Protein AF-A0A2V9YNT0-F1 (afdb_monomer_lite)

Sequence (149 aa):
SRVHLRDLGVTWKSGYDRLLQRLRTARSRGEDRRGAAISVFVLAVVLLLPIGNGLLRAWKKQRIALHPEQAPATAAGIWYQRMMRELARRGNRKRPGQTPFEFTASISEDSLRRSVANFTERYERARFGGSAEDAKQLPALYAHIANRD

Structure (mmCIF, N/CA/C/O backbone):
data_AF-A0A2V9YNT0-F1
#
_entry.id   AF-A0A2V9YNT0-F1
#
loop_
_atom_site.group_PDB
_atom_site.id
_atom_site.type_symbol
_atom_site.label_atom_id
_atom_site.label_alt_id
_atom_site.label_comp_id
_atom_site.label_asym_id
_atom_site.label_entity_id
_atom_site.label_seq_id
_atom_site.pdbx_PDB_ins_code
_atom_site.Cartn_x
_atom_site.Cartn_y
_atom_site.Cartn_z
_atom_site.occupancy
_atom_site.B_iso_or_equiv
_atom_site.auth_seq_id
_atom_site.auth_comp_id
_atom_site.auth_asym_id
_atom_site.auth_atom_id
_atom_site.pdbx_PDB_model_num
ATOM 1 N N . SER A 1 1 ? 54.684 46.529 -76.215 1.00 41.56 1 SER A N 1
ATOM 2 C CA . SER A 1 1 ? 53.584 45.657 -76.681 1.00 41.56 1 SER A CA 1
ATOM 3 C C . SER A 1 1 ? 53.882 44.224 -76.279 1.00 41.56 1 SER A C 1
ATOM 5 O O . SER A 1 1 ? 54.876 43.696 -76.736 1.00 41.56 1 SER A O 1
ATOM 7 N N . ARG A 1 2 ? 53.303 43.739 -75.175 1.00 47.09 2 ARG A N 1
ATOM 8 C CA . ARG A 1 2 ? 52.045 42.965 -75.048 1.00 47.09 2 ARG A CA 1
ATOM 9 C C . ARG A 1 2 ? 52.251 41.453 -75.292 1.00 47.09 2 ARG A C 1
ATOM 11 O O . ARG A 1 2 ? 52.643 41.058 -76.378 1.00 47.09 2 ARG A O 1
ATOM 18 N N . VAL A 1 3 ? 51.842 40.672 -74.283 1.00 51.03 3 VAL A N 1
ATOM 19 C CA . VAL A 1 3 ? 51.593 39.212 -74.237 1.00 51.03 3 VAL A CA 1
ATOM 20 C C . VAL A 1 3 ? 52.739 38.318 -73.723 1.00 51.03 3 VAL A C 1
ATOM 22 O O . VAL A 1 3 ? 53.357 37.555 -74.453 1.00 51.03 3 VAL A O 1
ATOM 25 N N . HIS A 1 4 ? 52.923 38.343 -72.402 1.00 52.25 4 HIS A N 1
ATOM 26 C CA . HIS A 1 4 ? 53.234 37.151 -71.604 1.00 52.25 4 HIS A CA 1
ATOM 27 C C . HIS A 1 4 ? 51.917 36.747 -70.909 1.00 52.25 4 HIS A C 1
ATOM 29 O O . HIS A 1 4 ? 51.129 37.647 -70.628 1.00 52.25 4 HIS A O 1
ATOM 35 N N . LEU A 1 5 ? 51.686 35.453 -70.641 1.00 53.75 5 LEU A N 1
ATOM 36 C CA . LEU A 1 5 ? 50.469 34.813 -70.070 1.00 53.75 5 LEU A CA 1
ATOM 37 C C . LEU A 1 5 ? 49.589 34.060 -71.088 1.00 53.75 5 LEU A C 1
ATOM 39 O O . LEU A 1 5 ? 48.457 34.452 -71.373 1.00 53.75 5 LEU A O 1
ATOM 43 N N . ARG A 1 6 ? 50.082 32.925 -71.599 1.00 51.44 6 ARG A N 1
ATOM 44 C CA . ARG A 1 6 ? 49.242 31.950 -72.320 1.00 51.44 6 ARG A CA 1
ATOM 45 C C . ARG A 1 6 ? 49.626 30.481 -72.111 1.00 51.44 6 ARG A C 1
ATOM 47 O O . ARG A 1 6 ? 49.282 29.659 -72.947 1.00 51.44 6 ARG A O 1
ATOM 54 N N . ASP A 1 7 ? 50.275 30.147 -70.993 1.00 55.69 7 ASP A N 1
ATOM 55 C CA . ASP A 1 7 ? 50.793 28.783 -70.770 1.00 55.69 7 ASP A CA 1
ATOM 56 C C . ASP A 1 7 ? 50.458 28.177 -69.391 1.00 55.69 7 ASP A C 1
ATOM 58 O O . ASP A 1 7 ? 51.211 27.398 -68.819 1.00 55.69 7 ASP A O 1
ATOM 62 N N . LEU A 1 8 ? 49.301 28.541 -68.823 1.00 53.31 8 LEU A N 1
ATOM 63 C CA . LEU A 1 8 ? 48.814 28.000 -67.538 1.00 53.31 8 LEU A CA 1
ATOM 64 C C . LEU A 1 8 ? 47.504 27.199 -67.666 1.00 53.31 8 LEU A C 1
ATOM 66 O O . LEU A 1 8 ? 46.842 26.925 -66.669 1.00 53.31 8 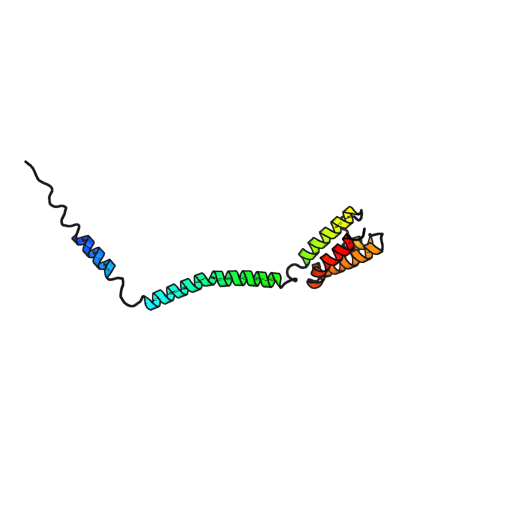LEU A O 1
ATOM 70 N N . GLY A 1 9 ? 47.107 26.824 -68.888 1.00 56.00 9 GLY A N 1
ATOM 71 C CA . GLY A 1 9 ? 45.814 26.174 -69.151 1.00 56.00 9 GLY A CA 1
ATOM 72 C C . GLY A 1 9 ? 45.857 24.676 -69.472 1.00 56.00 9 GLY A C 1
ATOM 73 O O . GLY A 1 9 ? 44.807 24.039 -69.482 1.00 56.00 9 GLY A O 1
ATOM 74 N N . VAL A 1 10 ? 47.029 24.093 -69.750 1.00 56.53 10 VAL A N 1
ATOM 75 C CA . VAL A 1 10 ? 47.110 22.766 -70.405 1.00 56.53 10 VAL A CA 1
ATOM 76 C C . VAL A 1 10 ? 47.501 21.626 -69.446 1.00 56.53 10 VAL A C 1
ATOM 78 O O . VAL A 1 10 ? 47.286 20.458 -69.756 1.00 56.53 10 VAL A O 1
ATOM 81 N N . THR A 1 11 ? 47.978 21.917 -68.232 1.00 56.78 11 THR A N 1
ATOM 82 C CA . THR A 1 11 ? 48.457 20.882 -67.288 1.00 56.78 11 THR A CA 1
ATOM 83 C C . THR A 1 11 ? 47.416 20.407 -66.267 1.00 56.78 11 THR A C 1
ATOM 85 O O . THR A 1 11 ? 47.553 19.312 -65.721 1.00 56.78 11 THR A O 1
ATOM 88 N N . TRP A 1 12 ? 46.335 21.160 -66.039 1.00 50.25 12 TRP A N 1
ATOM 89 C CA . TRP A 1 12 ? 45.328 20.817 -65.020 1.00 50.25 12 TRP A CA 1
ATOM 90 C C . TRP A 1 12 ? 44.348 19.715 -65.444 1.00 50.25 12 TRP A C 1
ATOM 92 O O . TRP A 1 12 ? 43.818 18.999 -64.593 1.00 50.25 12 TRP A O 1
ATOM 102 N N . LYS A 1 13 ? 44.134 19.515 -66.750 1.00 55.00 13 LYS A N 1
ATOM 103 C CA . LYS A 1 13 ? 43.160 18.529 -67.250 1.00 55.00 13 LYS A CA 1
ATOM 104 C C . LYS A 1 13 ? 43.674 17.083 -67.139 1.00 55.00 13 LYS A C 1
ATOM 106 O O . LYS A 1 13 ? 42.930 16.176 -66.783 1.00 55.00 13 LYS A O 1
ATOM 111 N N . SER A 1 14 ? 44.981 16.884 -67.301 1.00 59.19 14 SER A N 1
ATOM 112 C CA . SER A 1 14 ? 45.629 15.561 -67.343 1.00 59.19 14 SER A CA 1
ATOM 113 C C . SER A 1 14 ? 45.800 14.893 -65.968 1.00 59.19 14 SER A C 1
ATOM 115 O O . SER A 1 14 ? 46.042 13.685 -65.877 1.00 59.19 14 SER A O 1
ATOM 117 N N . GLY A 1 15 ? 45.732 15.668 -64.882 1.00 61.25 15 GLY A N 1
ATOM 118 C CA . GLY A 1 15 ? 45.724 15.148 -63.510 1.00 61.25 15 GLY A CA 1
ATOM 119 C C . GLY A 1 15 ? 44.328 14.711 -63.068 1.00 61.25 15 GLY A C 1
ATOM 120 O O . GLY A 1 15 ? 44.173 13.660 -62.446 1.00 61.25 15 GLY A O 1
ATOM 121 N N . TYR A 1 16 ? 43.311 15.483 -63.459 1.00 57.69 16 TYR A N 1
ATOM 122 C CA . TYR A 1 16 ? 41.921 15.255 -63.070 1.00 57.69 16 TYR A CA 1
ATOM 123 C C . TYR A 1 16 ? 41.331 14.008 -63.743 1.00 57.69 16 TYR A C 1
ATOM 125 O O . TYR A 1 16 ? 40.691 13.196 -63.078 1.00 57.69 16 TYR A O 1
ATOM 133 N N . ASP A 1 17 ? 41.653 13.771 -65.019 1.00 61.84 17 ASP A N 1
ATOM 134 C CA . ASP A 1 17 ? 41.183 12.583 -65.746 1.00 61.84 17 ASP A CA 1
ATOM 135 C C . ASP A 1 17 ? 41.805 11.277 -65.217 1.00 61.84 17 ASP A C 1
ATOM 137 O O . ASP A 1 17 ? 41.139 10.239 -65.170 1.00 61.84 17 ASP A O 1
ATOM 141 N N . ARG A 1 18 ? 43.047 11.326 -64.708 1.00 62.31 18 ARG A N 1
ATOM 142 C CA . ARG A 1 18 ? 43.694 10.175 -64.046 1.00 62.31 18 ARG A CA 1
ATOM 143 C C . ARG A 1 18 ? 43.113 9.885 -62.660 1.00 62.31 18 ARG A C 1
ATOM 145 O O . ARG A 1 18 ? 43.061 8.724 -62.250 1.00 62.31 18 ARG A O 1
ATOM 152 N N . LEU A 1 19 ? 42.633 10.912 -61.960 1.00 60.88 19 LEU A N 1
ATOM 153 C CA . LEU A 1 19 ? 41.911 10.763 -60.694 1.00 60.88 19 LEU A CA 1
ATOM 154 C C . LEU A 1 19 ? 40.486 10.231 -60.911 1.00 60.88 19 LEU A C 1
ATOM 156 O O . LEU A 1 19 ? 40.056 9.330 -60.191 1.00 60.88 19 LEU A O 1
ATOM 160 N N . LEU A 1 20 ? 39.783 10.694 -61.948 1.00 63.03 20 LEU A N 1
ATOM 161 C CA . LEU A 1 20 ? 38.434 10.219 -62.263 1.00 63.03 20 LEU A CA 1
ATOM 162 C C . LEU A 1 20 ? 38.413 8.802 -62.863 1.00 63.03 20 LEU A C 1
ATOM 164 O O . LEU A 1 20 ? 37.471 8.053 -62.599 1.00 63.03 20 LEU A O 1
ATOM 168 N N . GLN A 1 21 ? 39.455 8.375 -63.588 1.00 62.31 21 GLN A N 1
ATOM 169 C CA . GLN A 1 21 ? 39.564 6.983 -64.050 1.00 62.31 21 GLN A CA 1
ATOM 170 C C . GLN A 1 21 ? 39.806 5.989 -62.904 1.00 62.31 21 GLN A C 1
ATOM 172 O O . GLN A 1 21 ? 39.267 4.884 -62.952 1.00 62.31 21 GLN A O 1
ATOM 177 N N . ARG A 1 22 ? 40.529 6.377 -61.841 1.00 56.06 22 ARG A N 1
ATOM 178 C CA . ARG A 1 22 ? 40.712 5.530 -60.644 1.00 56.06 22 ARG A CA 1
ATOM 179 C C . ARG A 1 22 ? 39.457 5.409 -59.779 1.00 56.06 22 ARG A C 1
ATOM 181 O O . ARG A 1 22 ? 39.282 4.392 -59.117 1.00 56.06 22 ARG A O 1
ATOM 188 N N . LEU A 1 23 ? 38.564 6.397 -59.810 1.00 55.97 23 LEU A N 1
ATOM 189 C CA . LEU A 1 23 ? 37.308 6.344 -59.053 1.00 55.97 23 LEU A CA 1
ATOM 190 C C . LEU A 1 23 ? 36.207 5.545 -59.762 1.00 55.97 23 LEU A C 1
ATOM 192 O O . LEU A 1 23 ? 35.277 5.078 -59.108 1.00 55.97 23 LEU A O 1
ATOM 196 N N . ARG A 1 24 ? 36.307 5.339 -61.082 1.00 56.47 24 ARG A N 1
ATOM 197 C CA . ARG A 1 24 ? 35.298 4.585 -61.846 1.00 56.47 24 ARG A CA 1
ATOM 198 C C . ARG A 1 24 ? 35.571 3.079 -61.918 1.00 56.47 24 ARG A C 1
ATOM 200 O O . ARG A 1 24 ? 34.634 2.312 -62.109 1.00 56.47 24 ARG A O 1
ATOM 207 N N . THR A 1 25 ? 36.813 2.638 -61.712 1.00 55.66 25 THR A N 1
ATOM 208 C CA . THR A 1 25 ? 37.193 1.211 -61.741 1.00 55.66 25 THR A CA 1
ATOM 209 C C . THR A 1 25 ? 37.213 0.529 -60.371 1.00 55.66 25 THR A C 1
ATOM 211 O O . THR A 1 25 ? 37.372 -0.686 -60.309 1.00 55.66 25 THR A O 1
ATOM 214 N N . ALA A 1 26 ? 36.952 1.259 -59.282 1.00 50.66 26 ALA A N 1
ATOM 215 C CA . ALA A 1 26 ? 36.817 0.696 -57.933 1.00 50.66 26 ALA A CA 1
ATOM 216 C C . ALA A 1 26 ? 35.366 0.320 -57.559 1.00 50.66 26 ALA A C 1
ATOM 218 O O . ALA A 1 26 ? 35.057 0.139 -56.386 1.00 50.66 26 ALA A O 1
ATOM 219 N N . ARG A 1 27 ? 34.455 0.216 -58.542 1.00 54.78 27 ARG A N 1
ATOM 220 C CA . ARG A 1 27 ? 33.050 -0.174 -58.317 1.00 54.78 27 ARG A CA 1
ATOM 221 C C . ARG A 1 27 ? 32.558 -1.272 -59.251 1.00 54.78 27 ARG A C 1
ATOM 223 O O . ARG A 1 27 ? 31.454 -1.211 -59.779 1.00 54.78 27 ARG A O 1
ATOM 230 N N . SER A 1 28 ? 33.394 -2.275 -59.484 1.00 62.06 28 SER A N 1
ATOM 231 C CA . SER A 1 28 ? 32.926 -3.610 -59.874 1.00 62.06 28 SER A CA 1
ATOM 232 C C . SER A 1 28 ? 34.098 -4.577 -59.929 1.00 62.06 28 SER A C 1
ATOM 234 O O . SER A 1 28 ? 34.751 -4.717 -60.958 1.00 62.06 28 SER A O 1
ATOM 236 N N . ARG A 1 29 ? 34.350 -5.279 -58.823 1.00 49.94 29 ARG A N 1
ATOM 237 C CA . ARG A 1 29 ? 34.978 -6.605 -58.866 1.00 49.94 29 ARG A CA 1
ATOM 238 C C . ARG A 1 29 ? 34.778 -7.323 -57.532 1.00 49.94 29 ARG A C 1
ATOM 240 O O . ARG A 1 29 ? 35.575 -7.228 -56.616 1.00 49.94 29 ARG A O 1
ATOM 247 N N . GLY A 1 30 ? 33.680 -8.068 -57.463 1.00 49.97 30 GLY A N 1
ATOM 248 C CA . GLY A 1 30 ? 33.732 -9.432 -56.934 1.00 49.97 30 GLY A CA 1
ATOM 249 C C . GLY A 1 30 ? 33.556 -9.674 -55.437 1.00 49.97 30 GLY A C 1
ATOM 250 O O . GLY A 1 30 ? 33.372 -10.833 -55.088 1.00 49.97 30 GLY A O 1
ATOM 251 N N . GLU A 1 31 ? 33.538 -8.666 -54.565 1.00 51.06 31 GLU A N 1
ATOM 252 C CA . GLU A 1 31 ? 33.440 -8.908 -53.105 1.00 51.06 31 GLU A CA 1
ATOM 253 C C . GLU A 1 31 ? 32.170 -8.336 -52.451 1.00 51.06 31 GLU A C 1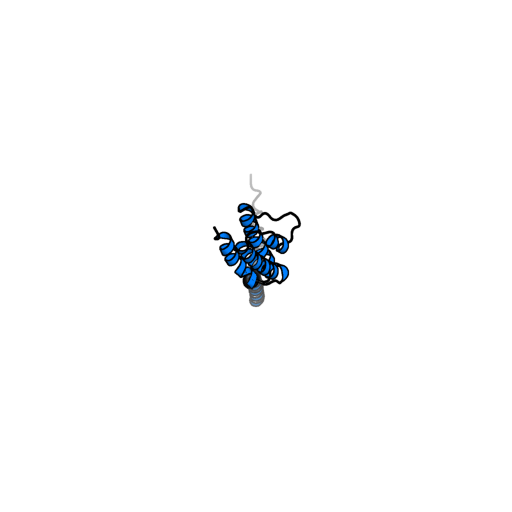
ATOM 255 O O . GLU A 1 31 ? 31.826 -8.663 -51.312 1.00 51.06 31 GLU A O 1
ATOM 260 N N . ASP A 1 32 ? 31.382 -7.579 -53.215 1.00 53.44 32 ASP A N 1
ATOM 261 C CA . ASP A 1 32 ? 30.238 -6.839 -52.681 1.00 53.44 32 ASP A CA 1
ATOM 262 C C . ASP A 1 32 ? 29.016 -7.705 -52.385 1.00 53.44 32 ASP A C 1
ATOM 264 O O . ASP A 1 32 ? 28.165 -7.277 -51.625 1.00 53.44 32 ASP A O 1
ATOM 268 N N . ARG A 1 33 ? 28.884 -8.933 -52.904 1.00 52.88 33 ARG A N 1
ATOM 269 C CA . ARG A 1 33 ? 27.730 -9.775 -52.521 1.00 52.88 33 ARG A CA 1
ATOM 270 C C . ARG A 1 33 ? 27.854 -10.310 -51.099 1.00 52.88 33 ARG A C 1
ATOM 272 O O . ARG A 1 33 ? 26.854 -10.373 -50.397 1.00 52.88 33 ARG A O 1
ATOM 279 N N . ARG A 1 34 ? 29.067 -10.666 -50.664 1.00 54.72 34 ARG A N 1
ATOM 280 C CA . ARG A 1 34 ? 29.321 -11.148 -49.297 1.00 54.72 34 ARG A CA 1
ATOM 281 C C . ARG A 1 34 ? 29.434 -9.978 -48.325 1.00 54.72 34 ARG A C 1
ATOM 283 O O . ARG A 1 34 ? 28.815 -10.030 -47.271 1.00 54.72 34 ARG A O 1
ATOM 290 N N . GLY A 1 35 ? 30.126 -8.901 -48.710 1.00 54.09 35 GLY A N 1
ATOM 291 C CA . GLY A 1 35 ? 30.213 -7.671 -47.917 1.00 54.09 35 GLY A CA 1
ATOM 292 C C . GLY A 1 35 ? 28.871 -6.950 -47.773 1.00 54.09 35 GLY A C 1
ATOM 293 O O . GLY A 1 35 ? 28.531 -6.539 -46.667 1.00 54.09 35 GLY A O 1
ATOM 294 N N . ALA A 1 36 ? 28.064 -6.871 -48.843 1.00 60.53 36 ALA A N 1
ATOM 295 C CA . ALA A 1 36 ? 26.700 -6.346 -48.756 1.00 60.53 36 ALA A CA 1
ATOM 296 C C . ALA A 1 36 ? 25.772 -7.288 -47.989 1.00 60.53 36 ALA A C 1
ATOM 298 O O . ALA A 1 36 ? 24.938 -6.814 -47.233 1.00 60.53 36 ALA A O 1
ATOM 299 N N . ALA A 1 37 ? 25.915 -8.612 -48.121 1.00 62.62 37 ALA A N 1
ATOM 300 C CA . ALA A 1 37 ? 25.130 -9.538 -47.304 1.00 62.62 37 ALA A CA 1
ATOM 301 C C . ALA A 1 37 ? 25.467 -9.398 -45.814 1.00 62.62 37 ALA A C 1
ATOM 303 O O . ALA A 1 37 ? 24.559 -9.374 -44.992 1.00 62.62 37 ALA A O 1
ATOM 304 N N . ILE A 1 38 ? 26.748 -9.246 -45.461 1.00 68.56 38 ILE A N 1
ATOM 305 C CA . ILE A 1 38 ? 27.184 -9.031 -44.076 1.00 68.56 38 ILE A CA 1
ATOM 306 C C . ILE A 1 38 ? 26.729 -7.662 -43.576 1.00 68.56 38 ILE A C 1
ATOM 308 O O . ILE A 1 38 ? 26.231 -7.576 -42.461 1.00 68.56 38 ILE A O 1
ATOM 312 N N . SER A 1 39 ? 26.838 -6.596 -44.370 1.00 65.88 39 SER A N 1
ATOM 313 C CA . SER A 1 39 ? 26.390 -5.268 -43.941 1.00 65.88 39 SER A CA 1
ATOM 314 C C . SER A 1 39 ? 24.867 -5.179 -43.827 1.00 65.88 39 SER A C 1
ATOM 316 O O . SER A 1 39 ? 24.380 -4.584 -42.871 1.00 65.88 39 SER A O 1
ATOM 318 N N . VAL A 1 40 ? 24.109 -5.844 -44.706 1.00 73.75 40 VAL A N 1
ATOM 319 C CA . VAL A 1 40 ? 22.651 -6.008 -44.579 1.00 73.75 40 VAL A CA 1
ATOM 320 C C . VAL A 1 40 ? 22.305 -6.868 -43.367 1.00 73.75 40 VAL A C 1
ATOM 322 O O . VAL A 1 40 ? 21.373 -6.529 -42.649 1.00 73.75 40 VAL A O 1
ATOM 325 N N . PHE A 1 41 ? 23.056 -7.935 -43.088 1.00 76.25 41 PHE A N 1
ATOM 326 C CA . PHE A 1 41 ? 22.842 -8.779 -41.912 1.00 76.25 41 PHE A CA 1
ATOM 327 C C . PHE A 1 41 ? 23.144 -8.028 -40.613 1.00 76.25 41 PHE A C 1
ATOM 329 O O . PHE A 1 41 ? 22.337 -8.054 -39.693 1.00 76.25 41 PHE A O 1
ATOM 336 N N . VAL A 1 42 ? 24.257 -7.297 -40.543 1.00 78.31 42 VAL A N 1
ATOM 337 C CA . VAL A 1 42 ? 24.617 -6.462 -39.390 1.00 78.31 42 VAL A CA 1
ATOM 338 C C . VAL A 1 42 ? 23.604 -5.336 -39.216 1.00 78.31 42 VAL A C 1
ATOM 340 O O . VAL A 1 42 ? 23.154 -5.112 -38.099 1.00 78.31 42 VAL A O 1
ATOM 343 N N . LEU A 1 43 ? 23.178 -4.671 -40.293 1.00 74.38 43 LEU A N 1
ATOM 344 C CA . LEU A 1 43 ? 22.144 -3.639 -40.228 1.00 74.38 43 LEU A CA 1
ATOM 345 C C . LEU A 1 43 ? 20.798 -4.226 -39.790 1.00 74.38 43 LEU A C 1
ATOM 347 O O . LEU A 1 43 ? 20.139 -3.632 -38.947 1.00 74.38 43 LEU A O 1
ATOM 351 N N . ALA A 1 44 ? 20.417 -5.400 -40.297 1.00 73.00 44 ALA A N 1
ATOM 352 C CA . ALA A 1 44 ? 19.211 -6.110 -39.886 1.00 73.00 44 ALA A CA 1
ATOM 353 C C . ALA A 1 44 ? 19.279 -6.513 -38.411 1.00 73.00 44 ALA A C 1
ATOM 355 O O . ALA A 1 44 ? 18.320 -6.280 -37.689 1.00 73.00 44 ALA A O 1
ATOM 356 N N . VAL A 1 45 ? 20.412 -7.038 -37.933 1.00 73.12 45 VAL A N 1
ATOM 357 C CA . VAL A 1 45 ? 20.634 -7.367 -36.518 1.00 73.12 45 VAL A CA 1
ATOM 358 C C . VAL A 1 45 ? 20.594 -6.103 -35.659 1.00 73.12 45 VAL A C 1
ATOM 360 O O . VAL A 1 45 ? 19.909 -6.094 -34.644 1.00 73.12 45 VAL A O 1
ATOM 363 N N . VAL A 1 46 ? 21.234 -5.006 -36.071 1.00 72.56 46 VAL A N 1
ATOM 364 C CA . VAL A 1 46 ? 21.213 -3.719 -35.353 1.00 72.56 46 VAL A CA 1
ATOM 365 C C . VAL A 1 46 ? 19.819 -3.087 -35.339 1.00 72.56 46 VAL A C 1
ATOM 367 O O . VAL A 1 46 ? 19.441 -2.521 -34.317 1.00 72.56 46 VAL A O 1
ATOM 370 N N . LEU A 1 47 ? 19.022 -3.231 -36.404 1.00 66.19 47 LEU A N 1
ATOM 371 C CA . LEU A 1 47 ? 17.612 -2.818 -36.432 1.00 66.19 47 LEU A CA 1
ATOM 372 C C . LEU A 1 47 ? 16.698 -3.760 -35.631 1.00 66.19 47 LEU A C 1
ATOM 374 O O . LEU A 1 47 ? 15.707 -3.306 -35.063 1.00 66.19 47 LEU A O 1
ATOM 378 N N . LEU A 1 48 ? 17.017 -5.055 -35.561 1.00 60.88 48 LEU A N 1
ATOM 379 C CA . LEU A 1 48 ? 16.271 -6.056 -34.788 1.00 60.88 48 LEU A CA 1
ATOM 380 C C . LEU A 1 48 ? 16.617 -6.028 -33.296 1.00 60.88 48 LEU A C 1
ATOM 382 O O . LEU A 1 48 ? 15.773 -6.385 -32.479 1.00 60.88 48 LEU A O 1
ATOM 386 N N . LEU A 1 49 ? 17.806 -5.562 -32.905 1.00 61.12 49 LEU A N 1
ATOM 387 C CA . LEU A 1 49 ? 18.213 -5.401 -31.507 1.00 61.12 49 LEU A CA 1
ATOM 388 C C . LEU A 1 49 ? 17.254 -4.510 -30.687 1.00 61.12 49 LEU A C 1
ATOM 390 O O . LEU A 1 49 ? 16.863 -4.935 -29.598 1.00 61.12 49 LEU A O 1
ATOM 394 N N . PRO A 1 50 ? 16.798 -3.326 -31.145 1.00 55.19 50 PRO A N 1
ATOM 395 C CA . PRO A 1 50 ? 15.802 -2.537 -30.422 1.00 55.19 50 PRO A CA 1
ATOM 396 C C . PRO A 1 50 ? 14.400 -3.156 -30.464 1.00 55.19 50 PRO A C 1
ATOM 398 O O . PRO A 1 50 ? 13.620 -2.906 -29.547 1.00 55.19 50 PRO A O 1
ATOM 401 N N . ILE A 1 51 ? 14.084 -4.001 -31.452 1.00 55.69 51 ILE A N 1
ATOM 402 C CA . ILE A 1 51 ? 12.820 -4.754 -31.498 1.00 55.69 51 ILE A CA 1
ATOM 403 C C . ILE A 1 51 ? 12.853 -5.871 -30.452 1.00 55.69 51 ILE A C 1
ATOM 405 O O . ILE A 1 51 ? 11.918 -5.994 -29.671 1.00 55.69 51 ILE A O 1
ATOM 409 N N . GLY A 1 52 ? 13.960 -6.608 -30.338 1.00 52.81 52 GLY A N 1
ATOM 410 C CA . GLY A 1 52 ? 14.181 -7.607 -29.294 1.00 52.81 52 GLY A CA 1
ATOM 411 C C . GLY A 1 52 ? 14.260 -6.989 -27.901 1.00 52.81 52 GLY A C 1
ATOM 412 O O . GLY A 1 52 ? 13.667 -7.521 -26.977 1.00 52.81 52 GLY A O 1
ATOM 413 N N . ASN A 1 53 ? 14.902 -5.829 -27.731 1.00 52.97 53 ASN A N 1
ATOM 414 C CA . ASN A 1 53 ? 15.020 -5.160 -26.430 1.00 52.97 53 ASN A CA 1
ATOM 415 C C . ASN A 1 53 ? 13.743 -4.394 -26.041 1.00 52.97 53 ASN A C 1
ATOM 417 O O . ASN A 1 53 ? 13.428 -4.282 -24.861 1.00 52.97 53 ASN A O 1
ATOM 421 N N . GLY A 1 54 ? 12.988 -3.878 -27.013 1.00 51.88 54 GLY A N 1
ATOM 422 C CA . GLY A 1 54 ? 11.677 -3.255 -26.832 1.00 51.88 54 GLY A CA 1
ATOM 423 C C . GLY A 1 54 ? 10.590 -4.288 -26.561 1.00 51.88 54 GLY A C 1
ATOM 424 O O . GLY A 1 54 ? 9.787 -4.080 -25.660 1.00 51.88 54 GLY A O 1
ATOM 425 N N . LEU A 1 55 ? 10.632 -5.434 -27.246 1.00 52.38 55 LEU A N 1
ATOM 426 C CA . LEU A 1 55 ? 9.777 -6.586 -26.988 1.00 52.38 55 LEU A CA 1
ATOM 427 C C . LEU A 1 55 ? 10.192 -7.300 -25.701 1.00 52.38 55 LEU A C 1
ATOM 429 O O . LEU A 1 55 ? 9.314 -7.647 -24.944 1.00 52.38 55 LEU A O 1
ATOM 433 N N . LEU A 1 56 ? 11.478 -7.404 -25.345 1.00 50.62 56 LEU A N 1
ATOM 434 C CA . LEU A 1 56 ? 11.925 -7.865 -24.022 1.00 50.62 56 LEU A CA 1
ATOM 435 C C . LEU A 1 56 ? 11.570 -6.864 -22.926 1.00 50.62 56 LEU A C 1
ATOM 437 O O . LEU A 1 56 ? 11.218 -7.287 -21.840 1.00 50.62 56 LEU A O 1
ATOM 441 N N . ARG A 1 57 ? 11.603 -5.548 -23.163 1.00 50.28 57 ARG A N 1
ATOM 442 C CA . ARG A 1 57 ? 11.102 -4.540 -22.208 1.00 50.28 57 ARG A CA 1
ATOM 443 C C . ARG A 1 57 ? 9.579 -4.535 -22.132 1.00 50.28 57 ARG A C 1
ATOM 445 O O . ARG A 1 57 ? 9.057 -4.291 -21.053 1.00 50.28 57 ARG A O 1
ATOM 452 N N . ALA A 1 58 ? 8.877 -4.840 -23.220 1.00 54.88 58 ALA A N 1
ATOM 453 C CA . ALA A 1 58 ? 7.427 -4.997 -23.278 1.00 54.88 58 ALA A CA 1
ATOM 454 C C . ALA A 1 58 ? 6.977 -6.342 -22.694 1.00 54.88 58 ALA A C 1
ATOM 456 O O . ALA A 1 58 ? 5.952 -6.379 -22.042 1.00 54.88 58 ALA A O 1
ATOM 457 N N . TRP A 1 59 ? 7.772 -7.404 -22.824 1.00 49.50 59 TRP A N 1
ATOM 458 C CA . TRP A 1 59 ? 7.590 -8.735 -22.236 1.00 49.50 59 TRP A CA 1
ATOM 459 C C . TRP A 1 59 ? 8.061 -8.764 -20.791 1.00 49.50 59 TRP A C 1
ATOM 461 O O . TRP A 1 59 ? 7.503 -9.497 -19.994 1.00 49.50 59 TRP A O 1
ATOM 471 N N . LYS A 1 60 ? 9.033 -7.933 -20.405 1.00 50.97 60 LYS A N 1
ATOM 472 C CA . LYS A 1 60 ? 9.363 -7.641 -19.007 1.00 50.97 60 LYS A CA 1
ATOM 473 C C . LYS A 1 60 ? 8.279 -6.751 -18.413 1.00 50.97 60 LYS A C 1
ATOM 475 O O . LYS A 1 60 ? 7.867 -7.039 -17.310 1.00 50.97 60 LYS A O 1
ATOM 480 N N . LYS A 1 61 ? 7.715 -5.779 -19.146 1.00 48.25 61 LYS A N 1
ATOM 481 C CA . LYS A 1 61 ? 6.502 -5.033 -18.751 1.00 48.25 61 LYS A CA 1
ATOM 482 C C . LYS A 1 61 ? 5.248 -5.906 -18.707 1.00 48.25 61 LYS A C 1
ATOM 484 O O . LYS A 1 61 ? 4.416 -5.666 -17.849 1.00 48.25 61 LYS A O 1
ATOM 489 N N . GLN A 1 62 ? 5.115 -6.913 -19.568 1.00 47.53 62 GLN A N 1
ATOM 490 C CA . GLN A 1 62 ? 3.998 -7.855 -19.550 1.00 47.53 62 GLN A CA 1
ATOM 491 C C . GLN A 1 62 ? 4.213 -8.959 -18.527 1.00 47.53 62 GLN A C 1
ATOM 493 O O . GLN A 1 62 ? 3.251 -9.324 -17.884 1.00 47.53 62 GLN A O 1
ATOM 498 N N . ARG A 1 63 ? 5.446 -9.398 -18.251 1.00 42.62 63 ARG A N 1
ATOM 499 C CA . ARG A 1 63 ? 5.768 -10.159 -17.039 1.00 42.62 63 ARG A CA 1
ATOM 500 C C . ARG A 1 63 ? 5.531 -9.310 -15.799 1.00 42.62 63 ARG A C 1
ATOM 502 O O . ARG A 1 63 ? 4.994 -9.833 -14.855 1.00 42.62 63 ARG A O 1
ATOM 509 N N . ILE A 1 64 ? 5.821 -8.012 -15.792 1.00 46.44 64 ILE A N 1
ATOM 510 C CA . ILE A 1 64 ? 5.486 -7.094 -14.686 1.00 46.44 64 ILE A CA 1
ATOM 511 C C . ILE A 1 64 ? 3.961 -6.892 -14.574 1.00 46.44 64 ILE A C 1
ATOM 513 O O . ILE A 1 64 ? 3.447 -6.800 -13.468 1.00 46.44 64 ILE A O 1
ATOM 517 N N . ALA A 1 65 ? 3.218 -6.899 -15.684 1.00 46.56 65 ALA A N 1
ATOM 518 C CA . ALA A 1 65 ? 1.751 -6.868 -15.685 1.00 46.56 65 ALA A CA 1
ATOM 519 C C . ALA A 1 65 ? 1.116 -8.234 -15.343 1.00 46.56 65 ALA A C 1
ATOM 521 O O . ALA A 1 65 ? -0.008 -8.280 -14.855 1.00 46.56 65 ALA A O 1
ATOM 522 N N . LEU A 1 66 ? 1.847 -9.332 -15.560 1.00 46.62 66 LEU A N 1
ATOM 523 C CA . LEU A 1 66 ? 1.509 -10.716 -15.204 1.00 46.62 66 LEU A CA 1
ATOM 524 C C . LEU A 1 66 ? 2.183 -11.165 -13.887 1.00 46.62 66 LEU A C 1
ATOM 526 O O . LEU A 1 66 ? 2.010 -12.309 -13.481 1.00 46.62 66 LEU A O 1
ATOM 530 N N . HIS A 1 67 ? 2.907 -10.274 -13.195 1.00 45.00 67 HIS A N 1
ATOM 531 C CA . HIS A 1 67 ? 3.463 -10.461 -11.852 1.00 45.00 67 HIS A CA 1
ATOM 532 C C . HIS A 1 67 ? 2.754 -9.498 -10.888 1.00 45.00 67 HIS A C 1
ATOM 534 O O . HIS A 1 67 ? 3.343 -8.507 -10.446 1.00 45.00 67 HIS A O 1
ATOM 540 N N . PRO A 1 68 ? 1.534 -9.831 -10.440 1.00 46.59 68 PRO A N 1
ATOM 541 C CA . PRO A 1 68 ? 0.982 -9.284 -9.203 1.00 46.59 68 PRO A CA 1
ATOM 542 C C . PRO A 1 68 ? 1.810 -9.665 -7.947 1.00 46.59 68 PRO A C 1
ATOM 544 O O . PRO A 1 68 ? 1.385 -9.397 -6.832 1.00 46.59 68 PRO A O 1
ATOM 547 N N . GLU A 1 69 ? 3.012 -10.229 -8.124 1.00 43.38 69 GLU A N 1
ATOM 548 C CA . GLU A 1 69 ? 4.015 -10.533 -7.100 1.00 43.38 69 GLU A CA 1
ATOM 549 C C . GLU A 1 69 ? 5.178 -9.523 -6.996 1.00 43.38 69 GLU A C 1
ATOM 551 O O . GLU A 1 69 ? 5.911 -9.562 -6.015 1.00 43.38 69 GLU A O 1
ATOM 556 N N . GLN A 1 70 ? 5.379 -8.582 -7.935 1.00 48.66 70 GLN A N 1
ATOM 557 C CA . GLN A 1 70 ? 6.555 -7.684 -7.850 1.00 48.66 70 GLN A CA 1
ATOM 558 C C . GLN A 1 70 ? 6.353 -6.423 -7.002 1.00 48.66 70 GLN A C 1
ATOM 560 O O . GLN A 1 70 ? 7.337 -5.824 -6.575 1.00 48.66 70 GLN A O 1
ATOM 565 N N . ALA A 1 71 ? 5.112 -6.030 -6.702 1.00 55.41 71 ALA A N 1
ATOM 566 C CA . ALA A 1 71 ? 4.853 -5.046 -5.650 1.00 55.41 71 ALA A CA 1
ATOM 567 C C . ALA A 1 71 ? 3.443 -5.141 -5.020 1.00 55.41 71 ALA A C 1
ATOM 569 O O . ALA A 1 71 ? 2.808 -4.097 -4.816 1.00 55.41 71 ALA A O 1
ATOM 570 N N . PRO A 1 72 ? 2.923 -6.341 -4.678 1.00 60.88 72 PRO A N 1
ATOM 571 C CA . PRO A 1 72 ? 1.6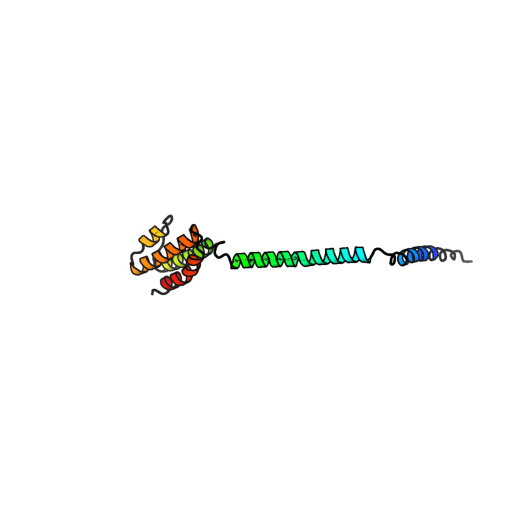75 -6.459 -3.916 1.00 60.88 72 PRO A CA 1
ATOM 572 C C . PRO A 1 72 ? 1.745 -5.627 -2.626 1.00 60.88 72 PRO A C 1
ATOM 574 O O . PRO A 1 72 ? 0.771 -4.980 -2.251 1.00 60.88 72 PRO A O 1
ATOM 577 N N . ALA A 1 73 ? 2.943 -5.478 -2.055 1.00 65.12 73 ALA A N 1
ATOM 578 C CA . ALA A 1 73 ? 3.236 -4.562 -0.961 1.00 65.12 73 ALA A CA 1
ATOM 579 C C . ALA A 1 73 ? 2.988 -3.076 -1.257 1.00 65.12 73 ALA A C 1
ATOM 581 O O . ALA A 1 73 ? 2.461 -2.364 -0.399 1.00 65.12 73 ALA A O 1
ATOM 582 N N . THR A 1 74 ? 3.330 -2.583 -2.448 1.00 72.75 74 THR A N 1
ATOM 583 C CA . THR A 1 74 ? 3.113 -1.173 -2.808 1.00 72.75 74 THR A CA 1
ATOM 584 C C . THR A 1 74 ? 1.638 -0.901 -3.073 1.00 72.75 74 THR A C 1
ATOM 586 O O . THR A 1 74 ? 1.104 0.092 -2.577 1.00 72.75 74 THR A O 1
ATOM 589 N N . ALA A 1 75 ? 0.956 -1.803 -3.786 1.00 75.25 75 ALA A N 1
ATOM 590 C CA . ALA A 1 75 ? -0.488 -1.712 -3.991 1.00 75.25 75 ALA A CA 1
ATOM 591 C C . ALA A 1 75 ? -1.235 -1.744 -2.648 1.00 75.25 75 ALA A C 1
ATOM 593 O O . ALA A 1 75 ? -2.071 -0.879 -2.377 1.00 75.25 75 ALA A O 1
ATOM 594 N N . ALA A 1 76 ? -0.864 -2.676 -1.767 1.00 82.56 76 ALA A N 1
ATOM 595 C CA . ALA A 1 76 ? -1.414 -2.777 -0.424 1.00 82.56 76 ALA A CA 1
ATOM 596 C C . ALA A 1 76 ? -1.151 -1.515 0.409 1.00 82.56 76 ALA A C 1
ATOM 598 O O . ALA A 1 76 ? -2.054 -1.019 1.081 1.00 82.56 76 ALA A O 1
ATOM 599 N N . GLY A 1 77 ? 0.048 -0.932 0.310 1.00 85.00 77 GLY A N 1
ATOM 600 C CA . GLY A 1 77 ? 0.394 0.330 0.966 1.00 85.00 77 GLY A CA 1
ATOM 601 C C . GLY A 1 77 ? -0.510 1.497 0.560 1.00 85.00 77 GLY A C 1
ATOM 602 O O . GLY A 1 77 ? -0.984 2.234 1.426 1.00 85.00 77 GLY A O 1
ATOM 603 N N . ILE A 1 78 ? -0.804 1.642 -0.736 1.00 87.62 78 ILE A N 1
ATOM 604 C CA . ILE A 1 78 ? -1.684 2.707 -1.243 1.00 87.62 78 ILE A CA 1
ATOM 605 C C . ILE A 1 78 ? -3.098 2.554 -0.677 1.00 87.62 78 ILE A C 1
ATOM 607 O O . ILE A 1 78 ? -3.683 3.533 -0.199 1.00 87.62 78 ILE A O 1
ATOM 611 N N . TRP A 1 79 ? -3.646 1.337 -0.707 1.00 88.12 79 TRP A N 1
ATOM 612 C CA . TRP A 1 79 ? -4.988 1.071 -0.189 1.00 88.12 79 TRP A CA 1
ATOM 613 C C . TRP A 1 79 ? -5.066 1.257 1.322 1.00 88.12 79 TRP A C 1
ATOM 615 O O . TRP A 1 79 ? -6.002 1.893 1.804 1.00 88.12 79 TRP A O 1
ATOM 625 N N . TYR A 1 80 ? -4.051 0.814 2.063 1.00 89.25 80 TYR A N 1
ATOM 626 C CA . TYR A 1 80 ? -3.967 1.045 3.501 1.00 89.25 80 TYR A CA 1
ATOM 627 C C . TYR A 1 80 ? -3.948 2.541 3.830 1.00 89.25 80 TYR A C 1
ATOM 629 O O . TYR A 1 80 ? -4.703 3.001 4.682 1.00 89.25 80 TYR A O 1
ATOM 637 N N . GLN A 1 81 ? -3.174 3.349 3.098 1.00 90.56 81 GLN A N 1
ATOM 638 C CA . GLN A 1 81 ? -3.158 4.800 3.296 1.00 90.56 81 GLN A CA 1
ATOM 639 C C . GLN A 1 81 ? -4.502 5.464 2.945 1.00 90.56 81 GLN A C 1
ATOM 641 O O . GLN A 1 81 ? -4.852 6.495 3.524 1.00 90.56 81 GLN A O 1
ATOM 646 N N . ARG A 1 82 ? -5.260 4.925 1.983 1.00 90.94 82 ARG A N 1
ATOM 647 C CA . ARG A 1 82 ? -6.618 5.405 1.671 1.00 90.94 82 ARG A CA 1
ATOM 648 C C . ARG A 1 82 ? -7.596 5.072 2.794 1.00 90.94 82 ARG A C 1
ATOM 650 O O . ARG A 1 82 ? -8.257 5.986 3.276 1.00 90.94 82 ARG A O 1
ATOM 657 N N . MET A 1 83 ? -7.615 3.823 3.258 1.00 92.00 83 MET A N 1
ATOM 658 C CA . MET A 1 83 ? -8.425 3.402 4.406 1.00 92.00 83 MET A CA 1
ATOM 659 C C . MET A 1 83 ? -8.111 4.254 5.641 1.00 92.00 83 MET A C 1
ATOM 661 O O . MET A 1 83 ? -9.013 4.799 6.261 1.00 92.00 83 MET A O 1
ATOM 665 N N . MET A 1 84 ? -6.828 4.444 5.954 1.00 91.25 84 MET A N 1
ATOM 666 C CA . MET A 1 84 ? -6.390 5.255 7.091 1.00 91.25 84 MET A CA 1
ATOM 667 C C . MET A 1 84 ? -6.862 6.709 7.012 1.00 91.25 84 MET A C 1
ATOM 669 O O . MET A 1 84 ? -7.245 7.287 8.027 1.00 91.25 84 MET A O 1
ATOM 673 N N . ARG A 1 85 ? -6.827 7.316 5.819 1.00 91.00 85 ARG A N 1
ATOM 674 C CA . ARG A 1 85 ? -7.335 8.680 5.613 1.00 91.00 85 ARG A CA 1
ATOM 675 C C . ARG A 1 85 ? -8.842 8.752 5.801 1.00 91.00 85 ARG A C 1
ATOM 677 O O . ARG A 1 85 ? -9.319 9.710 6.397 1.00 91.00 85 ARG A O 1
ATOM 684 N N . GLU A 1 86 ? -9.562 7.751 5.314 1.00 89.75 86 GLU A N 1
ATOM 685 C CA . GLU A 1 86 ? -11.012 7.687 5.447 1.00 89.75 86 GLU A CA 1
ATOM 686 C C . GLU A 1 86 ? -11.434 7.513 6.910 1.00 89.75 86 GLU A C 1
ATOM 688 O O . GLU A 1 86 ? -12.221 8.297 7.428 1.00 89.75 86 GLU A O 1
ATOM 693 N N . LEU A 1 87 ? -10.804 6.587 7.633 1.00 89.62 87 LEU A N 1
ATOM 694 C CA . LEU A 1 87 ? -11.044 6.398 9.064 1.00 89.62 87 LEU A CA 1
ATOM 695 C C . LEU A 1 87 ? -10.685 7.647 9.881 1.00 89.62 87 LEU A C 1
ATOM 697 O O . LEU A 1 87 ? -11.438 8.031 10.774 1.00 89.62 87 LEU A O 1
ATOM 701 N N . ALA A 1 88 ? -9.598 8.342 9.533 1.00 89.94 88 ALA A N 1
ATOM 702 C CA . ALA A 1 88 ? -9.216 9.584 10.199 1.00 89.94 88 ALA A CA 1
ATOM 703 C C . ALA A 1 88 ? -10.243 10.713 10.002 1.00 89.94 88 ALA A C 1
ATOM 705 O O . ALA A 1 88 ? -10.446 11.497 10.927 1.00 89.94 88 ALA A O 1
ATOM 706 N N . ARG A 1 89 ? -10.905 10.793 8.837 1.00 89.00 89 ARG A N 1
ATOM 707 C CA . ARG A 1 89 ? -12.013 11.744 8.609 1.00 89.00 89 ARG A CA 1
ATOM 708 C C . ARG A 1 89 ? -13.205 11.456 9.515 1.00 89.00 89 ARG A C 1
ATOM 710 O O . ARG A 1 89 ? -13.873 12.384 9.946 1.00 89.00 89 ARG A O 1
ATOM 717 N N . ARG A 1 90 ? -13.415 10.184 9.851 1.00 86.56 90 ARG A N 1
ATOM 718 C CA . ARG A 1 90 ? -14.493 9.698 10.725 1.00 86.56 90 ARG A CA 1
ATOM 719 C C . ARG A 1 90 ? -14.108 9.679 12.208 1.00 86.56 90 ARG A C 1
ATOM 721 O O . ARG A 1 90 ? -14.734 8.984 12.997 1.00 86.56 90 ARG A O 1
ATOM 728 N N . GLY A 1 91 ? -13.030 10.367 12.592 1.00 87.12 91 GLY A N 1
ATOM 729 C CA . GLY A 1 91 ? -12.554 10.440 13.979 1.00 87.12 91 GLY A CA 1
ATOM 730 C C . GLY A 1 91 ? -11.739 9.232 14.461 1.00 87.12 91 GLY A C 1
ATOM 731 O O . GLY A 1 91 ? -11.167 9.276 15.548 1.00 87.12 91 GLY A O 1
ATOM 732 N N . ASN A 1 92 ? -11.591 8.185 13.647 1.00 86.06 92 ASN A N 1
ATOM 733 C CA . ASN A 1 92 ? -10.803 6.996 13.970 1.00 86.06 92 ASN A CA 1
ATOM 734 C C . ASN A 1 92 ? -9.347 7.191 13.521 1.00 86.06 92 ASN A C 1
ATOM 736 O O . ASN A 1 92 ? -8.942 6.788 12.427 1.00 86.06 92 ASN A O 1
ATOM 740 N N . ARG A 1 93 ? -8.543 7.856 14.358 1.00 88.69 93 ARG A N 1
ATOM 741 C CA . ARG A 1 93 ? -7.146 8.194 14.043 1.00 88.69 93 ARG A CA 1
ATOM 742 C C . ARG A 1 93 ? -6.164 7.232 14.709 1.00 88.69 93 ARG A C 1
ATOM 744 O O . ARG A 1 93 ? -6.174 7.055 15.922 1.00 88.69 93 ARG A O 1
ATOM 751 N N . LYS A 1 94 ? -5.259 6.669 13.911 1.00 86.38 94 LYS A N 1
ATOM 752 C CA . LYS A 1 94 ? -4.154 5.838 14.403 1.00 86.38 94 LYS A CA 1
ATOM 753 C C . LYS A 1 94 ? -3.124 6.673 15.164 1.00 86.38 94 LYS A C 1
ATOM 755 O O . LYS A 1 94 ? -2.754 7.758 14.709 1.00 86.38 94 LYS A O 1
ATOM 760 N N . ARG A 1 95 ? -2.625 6.146 16.284 1.00 87.50 95 ARG A N 1
ATOM 761 C CA . ARG A 1 95 ? -1.555 6.771 17.078 1.00 87.50 95 ARG A CA 1
ATOM 762 C C . ARG A 1 95 ? -0.174 6.553 16.432 1.00 87.50 95 ARG A C 1
ATOM 764 O O . ARG A 1 95 ? 0.028 5.542 15.753 1.00 87.50 95 ARG A O 1
ATOM 771 N N . PRO A 1 96 ? 0.797 7.463 16.637 1.00 84.75 96 PRO A N 1
ATOM 772 C CA . PRO A 1 96 ? 2.181 7.230 16.224 1.00 84.75 96 PRO A CA 1
ATOM 773 C C . PRO A 1 96 ? 2.718 5.927 16.833 1.00 84.75 96 PRO A C 1
ATOM 775 O O . PRO A 1 96 ? 2.466 5.648 18.000 1.00 84.75 96 PRO A O 1
ATOM 778 N N . GLY A 1 97 ? 3.417 5.112 16.041 1.00 83.31 97 GLY A N 1
ATOM 779 C CA . GLY A 1 97 ? 3.999 3.840 16.498 1.00 83.31 97 GLY A CA 1
ATOM 780 C C . GLY A 1 97 ? 3.024 2.663 16.638 1.00 83.31 97 GLY A C 1
ATOM 781 O O . GLY A 1 97 ? 3.480 1.530 16.714 1.00 83.31 97 GLY A O 1
ATOM 782 N N . GLN A 1 98 ? 1.709 2.897 16.592 1.00 87.19 98 GLN A N 1
ATOM 783 C CA . GLN A 1 98 ? 0.708 1.832 16.694 1.00 87.19 98 GLN A CA 1
ATOM 784 C C . GLN A 1 98 ? 0.848 0.833 15.531 1.00 87.19 98 GLN A C 1
ATOM 786 O O . GLN A 1 98 ? 1.108 1.229 14.385 1.00 87.19 98 GLN A O 1
ATOM 791 N N . THR A 1 99 ? 0.644 -0.457 15.773 1.00 88.12 99 THR A N 1
ATOM 792 C CA . THR A 1 99 ? 0.616 -1.461 14.693 1.00 88.12 99 THR A CA 1
ATOM 793 C C . THR A 1 99 ? -0.745 -1.464 13.969 1.00 88.12 99 THR A C 1
ATOM 795 O O . THR A 1 99 ? -1.724 -0.914 14.483 1.00 88.12 99 THR A O 1
ATOM 798 N N . PRO A 1 100 ? -0.859 -2.011 12.742 1.00 86.00 100 PRO A N 1
ATOM 799 C CA . PRO A 1 100 ? -2.151 -2.135 12.054 1.00 86.00 100 PRO A CA 1
ATOM 800 C C . PRO A 1 100 ? -3.206 -2.923 12.855 1.00 86.00 100 PRO A C 1
ATOM 802 O O . PRO A 1 100 ? -4.372 -2.521 12.906 1.00 86.00 100 PRO A O 1
ATOM 805 N N . PHE A 1 101 ? -2.802 -3.997 13.541 1.00 86.25 101 PHE A N 1
ATOM 806 C CA . PHE A 1 101 ? -3.697 -4.771 14.408 1.00 86.25 101 PHE A CA 1
ATOM 807 C C . PHE A 1 101 ? -4.116 -4.008 15.660 1.00 86.25 101 PHE A C 1
ATOM 809 O O . PHE A 1 101 ? -5.300 -3.981 15.985 1.00 86.25 101 PHE A O 1
ATOM 816 N N . GLU A 1 102 ? -3.181 -3.332 16.331 1.00 87.19 102 GLU A N 1
ATOM 817 C CA . GLU A 1 102 ? -3.510 -2.483 17.481 1.00 87.19 102 GLU A CA 1
ATOM 818 C C . GLU A 1 102 ? -4.471 -1.358 17.097 1.00 87.19 102 GLU A C 1
ATOM 820 O O . GLU A 1 102 ? -5.365 -1.010 17.867 1.00 87.19 102 GLU A O 1
ATOM 825 N N . PHE A 1 103 ? -4.306 -0.780 15.904 1.00 90.94 103 PHE A N 1
ATOM 826 C CA . PHE A 1 103 ? -5.237 0.215 15.386 1.00 90.94 103 PHE A CA 1
ATOM 827 C C . PHE A 1 103 ? -6.631 -0.377 15.190 1.00 90.94 103 PHE A C 1
ATOM 829 O O . PHE A 1 103 ? -7.611 0.193 15.664 1.00 90.94 103 PHE A O 1
ATOM 836 N N . THR A 1 104 ? -6.715 -1.550 14.569 1.00 91.12 104 THR A N 1
ATOM 837 C CA . THR A 1 104 ? -7.982 -2.264 14.387 1.00 91.12 104 THR A CA 1
ATOM 838 C C . THR A 1 104 ? -8.669 -2.537 15.729 1.00 91.12 104 THR A C 1
ATOM 840 O O . THR A 1 104 ? -9.856 -2.260 15.877 1.00 91.12 104 THR A O 1
ATOM 843 N N . ALA A 1 105 ? -7.927 -3.015 16.732 1.00 89.75 105 ALA A N 1
ATOM 844 C CA . ALA A 1 105 ? -8.452 -3.290 18.069 1.00 89.75 105 ALA A CA 1
ATOM 845 C C . ALA A 1 105 ? -8.943 -2.028 18.801 1.00 89.75 105 ALA A C 1
ATOM 847 O O . ALA A 1 105 ? -9.845 -2.116 19.628 1.00 89.75 105 ALA A O 1
ATOM 848 N N . SER A 1 106 ? -8.388 -0.855 18.478 1.00 88.44 106 SER A N 1
ATOM 849 C CA . SER A 1 106 ? -8.803 0.421 19.075 1.00 88.44 106 SER A CA 1
ATOM 850 C C . SER A 1 106 ? -10.122 0.987 18.531 1.00 88.44 106 SER A C 1
ATOM 852 O O . SER A 1 106 ? -10.607 1.987 19.055 1.00 88.44 106 SER A O 1
ATOM 854 N N . ILE A 1 107 ? -10.713 0.372 17.499 1.00 89.75 107 ILE A N 1
ATOM 855 C CA . ILE A 1 107 ? -12.001 0.795 16.936 1.00 89.75 107 ILE A CA 1
ATOM 856 C C . ILE A 1 107 ? -13.140 0.322 17.850 1.00 89.75 107 ILE A C 1
ATOM 858 O O . ILE A 1 107 ? -13.354 -0.881 18.025 1.00 89.75 107 ILE A O 1
ATOM 862 N N . SER A 1 108 ? -13.897 1.278 18.396 1.00 86.81 108 SER A N 1
ATOM 863 C CA . SER A 1 108 ? -15.007 1.009 19.321 1.00 86.81 108 SER A CA 1
ATOM 864 C C . SER A 1 108 ? -16.204 0.332 18.652 1.00 86.81 108 SER A C 1
ATOM 866 O O . SER A 1 108 ? -16.879 -0.480 19.273 1.00 86.81 108 SER A O 1
ATOM 868 N N . GLU A 1 109 ? -16.484 0.657 17.389 1.00 89.44 109 GLU A N 1
ATOM 869 C CA . GLU A 1 109 ? -17.628 0.102 16.670 1.00 89.44 109 GLU A CA 1
ATOM 870 C C . GLU A 1 109 ? -17.324 -1.314 16.152 1.00 89.44 109 GLU A C 1
ATOM 872 O O . GLU A 1 109 ? -16.503 -1.508 15.254 1.00 89.44 109 GLU A O 1
ATOM 877 N N . ASP A 1 110 ? -18.026 -2.318 16.678 1.00 88.00 110 ASP A N 1
ATOM 878 C CA . ASP A 1 110 ? -17.788 -3.737 16.380 1.00 88.00 110 ASP A CA 1
ATOM 879 C C . ASP A 1 110 ? -17.946 -4.115 14.900 1.00 88.00 110 ASP A C 1
ATOM 881 O O . ASP A 1 110 ? -17.315 -5.065 14.420 1.00 88.00 110 ASP A O 1
ATOM 885 N N . SER A 1 111 ? -18.820 -3.415 14.177 1.00 88.50 111 SER A N 1
ATOM 886 C CA . SER A 1 111 ? -19.122 -3.688 12.769 1.00 88.50 111 SER A CA 1
ATOM 887 C C . SER A 1 111 ? -18.008 -3.164 11.851 1.00 88.50 111 SER A C 1
ATOM 889 O O . SER A 1 111 ? -17.492 -3.885 10.984 1.00 88.50 111 SER A O 1
ATOM 891 N N . LEU A 1 112 ? -17.553 -1.941 12.128 1.00 89.31 112 LEU A N 1
ATOM 892 C CA . LEU A 1 112 ? -16.402 -1.322 11.489 1.00 89.31 112 LEU A CA 1
ATOM 893 C C . LEU A 1 112 ? -15.108 -2.062 11.836 1.00 89.31 112 LEU A C 1
ATOM 895 O O . LEU A 1 112 ? -14.328 -2.371 10.937 1.00 89.31 112 LEU A O 1
ATOM 899 N N . ARG A 1 113 ? -14.913 -2.433 13.110 1.00 91.56 113 ARG A N 1
ATOM 900 C CA . ARG A 1 113 ? -13.743 -3.189 13.577 1.00 91.56 113 ARG A CA 1
ATOM 901 C C . ARG A 1 113 ? -13.557 -4.481 12.790 1.00 91.56 113 ARG A C 1
ATOM 903 O O . ARG A 1 113 ? -12.453 -4.755 12.332 1.00 91.56 113 ARG A O 1
ATOM 910 N N . ARG A 1 114 ? -14.627 -5.252 12.571 1.00 91.50 114 ARG A N 1
ATOM 911 C CA . ARG A 1 114 ? -14.582 -6.490 11.769 1.00 91.50 114 ARG A CA 1
ATOM 912 C C . ARG A 1 114 ? -14.206 -6.237 10.307 1.00 91.50 114 ARG A C 1
ATOM 914 O O . ARG A 1 114 ? -13.410 -6.984 9.741 1.00 91.50 114 ARG A O 1
ATOM 921 N N . SER A 1 115 ? -14.739 -5.174 9.710 1.00 90.25 115 SER A N 1
ATOM 922 C CA . SER A 1 115 ? -14.435 -4.808 8.320 1.00 90.25 115 SER A CA 1
ATOM 923 C C . SER A 1 115 ? -12.974 -4.372 8.158 1.00 90.25 115 SER A C 1
ATOM 925 O O . SER A 1 115 ? -12.282 -4.827 7.247 1.00 90.25 115 SER A O 1
ATOM 927 N N . VAL A 1 116 ? -12.477 -3.550 9.087 1.00 91.38 116 VAL A N 1
ATOM 928 C CA . VAL A 1 116 ? -11.078 -3.098 9.126 1.00 91.38 116 VAL A CA 1
ATOM 929 C C . VAL A 1 116 ? -10.125 -4.250 9.460 1.00 91.38 116 VAL A C 1
ATOM 931 O O . VAL A 1 116 ? -9.031 -4.301 8.902 1.00 91.3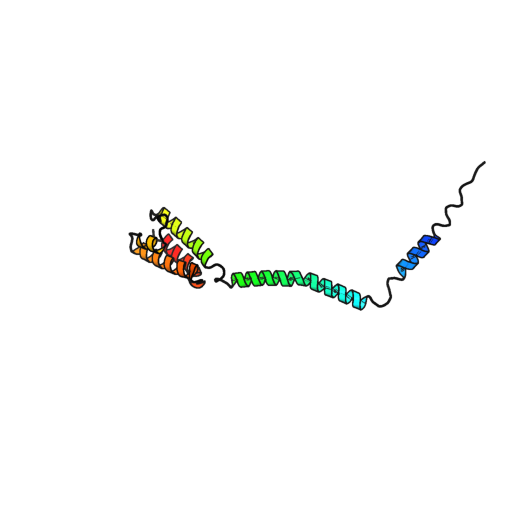8 116 VAL A O 1
ATOM 934 N N . ALA A 1 117 ? -10.540 -5.214 10.287 1.00 91.94 117 ALA A N 1
ATOM 935 C CA . ALA A 1 117 ? -9.766 -6.423 10.571 1.00 91.94 117 ALA A CA 1
ATOM 936 C C . ALA A 1 117 ? -9.554 -7.271 9.312 1.00 91.94 117 ALA A C 1
ATOM 938 O O . ALA A 1 117 ? -8.417 -7.603 8.990 1.00 91.94 117 ALA A O 1
ATOM 939 N N . ASN A 1 118 ? -10.623 -7.541 8.555 1.00 91.88 118 ASN A N 1
ATOM 940 C CA . ASN A 1 118 ? -10.548 -8.282 7.290 1.00 91.88 118 ASN A CA 1
ATOM 941 C C . ASN A 1 118 ? -9.652 -7.557 6.271 1.00 91.88 118 ASN A C 1
ATOM 943 O O . ASN A 1 118 ? -8.780 -8.161 5.648 1.00 91.88 118 ASN A O 1
ATOM 947 N N . PHE A 1 119 ? -9.795 -6.232 6.157 1.00 92.44 119 PHE A N 1
ATOM 948 C CA . PHE A 1 119 ? -8.901 -5.431 5.323 1.00 92.44 119 PHE A CA 1
ATOM 949 C C . PHE A 1 119 ? -7.437 -5.547 5.768 1.00 92.44 119 PHE A C 1
ATOM 951 O O . PHE A 1 119 ? -6.554 -5.739 4.934 1.00 92.44 119 PHE A O 1
ATOM 958 N N . THR A 1 120 ? -7.175 -5.434 7.072 1.00 90.62 120 THR A N 1
ATOM 959 C CA . THR A 1 120 ? -5.822 -5.469 7.641 1.00 90.62 120 THR A CA 1
ATOM 960 C C . THR A 1 120 ? -5.158 -6.825 7.425 1.00 90.62 120 THR A C 1
ATOM 962 O O . THR A 1 120 ? -4.004 -6.868 7.011 1.00 90.62 120 THR A O 1
ATOM 965 N N . GLU A 1 121 ? -5.892 -7.924 7.594 1.00 90.25 121 GLU A N 1
ATOM 966 C CA . GLU A 1 121 ? -5.387 -9.275 7.341 1.00 90.25 121 GLU A CA 1
ATOM 967 C C . GLU A 1 121 ? -4.940 -9.451 5.882 1.00 90.25 121 GLU A C 1
ATOM 969 O O . GLU A 1 121 ? -3.827 -9.907 5.608 1.00 90.25 121 GLU A O 1
ATOM 974 N N . ARG A 1 122 ? -5.769 -9.028 4.921 1.00 86.94 122 ARG A N 1
ATOM 975 C CA . ARG A 1 122 ? -5.415 -9.101 3.494 1.00 86.94 122 ARG A CA 1
ATOM 976 C C . ARG A 1 122 ? -4.289 -8.157 3.118 1.00 86.94 122 ARG A C 1
ATOM 978 O O . ARG A 1 122 ? -3.451 -8.493 2.285 1.00 86.94 122 ARG A O 1
ATOM 985 N N . TYR A 1 123 ? -4.243 -6.990 3.749 1.00 87.38 123 TYR A N 1
ATOM 986 C CA . TYR A 1 123 ? -3.145 -6.049 3.595 1.00 87.38 123 TYR A CA 1
ATOM 987 C C . TYR A 1 123 ? -1.820 -6.677 4.030 1.00 87.38 123 TYR A C 1
ATOM 989 O O . TYR A 1 123 ? -0.832 -6.544 3.313 1.00 87.38 123 TYR A O 1
ATOM 997 N N . GLU A 1 124 ? -1.787 -7.388 5.155 1.00 86.56 124 GLU A N 1
ATOM 998 C CA . GLU A 1 124 ? -0.566 -8.038 5.625 1.00 86.56 124 GLU A CA 1
ATOM 999 C C . GLU A 1 124 ? -0.147 -9.209 4.744 1.00 86.56 124 GLU A C 1
ATOM 1001 O O . GLU A 1 124 ? 1.026 -9.311 4.380 1.00 86.56 124 GLU A O 1
ATOM 1006 N N . ARG A 1 125 ? -1.100 -10.042 4.313 1.00 83.31 125 ARG A N 1
ATOM 1007 C CA . ARG A 1 125 ? -0.827 -11.126 3.359 1.00 83.31 125 ARG A CA 1
ATOM 1008 C C . ARG A 1 125 ? -0.307 -10.592 2.024 1.00 83.31 125 ARG A C 1
ATOM 1010 O O . ARG A 1 125 ? 0.622 -11.158 1.458 1.00 83.31 125 ARG A O 1
ATOM 1017 N N . ALA A 1 126 ? -0.836 -9.469 1.545 1.00 84.19 126 ALA A N 1
ATOM 1018 C CA . ALA A 1 126 ? -0.350 -8.807 0.338 1.00 84.19 126 ALA A CA 1
ATOM 1019 C C . ALA A 1 126 ? 1.019 -8.134 0.539 1.00 84.19 126 ALA A C 1
ATOM 1021 O O . ALA A 1 126 ? 1.871 -8.162 -0.349 1.00 84.19 126 ALA A O 1
ATOM 1022 N N . ARG A 1 127 ? 1.248 -7.518 1.704 1.00 78.44 127 ARG A N 1
ATOM 1023 C CA . ARG A 1 127 ? 2.451 -6.723 1.974 1.00 78.44 127 ARG A CA 1
ATOM 1024 C C . ARG A 1 127 ? 3.661 -7.538 2.390 1.00 78.44 127 ARG A C 1
ATOM 1026 O O . ARG A 1 127 ? 4.761 -7.228 1.943 1.00 78.44 127 ARG A O 1
ATOM 1033 N N . PHE A 1 128 ? 3.465 -8.527 3.248 1.00 78.56 128 PHE A N 1
ATOM 1034 C CA . PHE A 1 128 ? 4.533 -9.356 3.797 1.00 78.56 128 PHE A CA 1
ATOM 1035 C C . PHE A 1 128 ? 4.521 -10.761 3.199 1.00 78.56 128 PHE A C 1
ATOM 1037 O O . PHE A 1 128 ? 5.581 -11.329 2.969 1.00 78.56 128 PHE A O 1
ATOM 1044 N N . GLY A 1 129 ? 3.335 -11.295 2.899 1.00 73.69 129 GLY A N 1
ATOM 1045 C CA . GLY A 1 129 ? 3.177 -12.622 2.296 1.00 73.69 129 GLY A CA 1
ATOM 1046 C C . GLY A 1 129 ? 3.285 -12.654 0.769 1.00 73.69 129 GLY A C 1
ATOM 1047 O O . 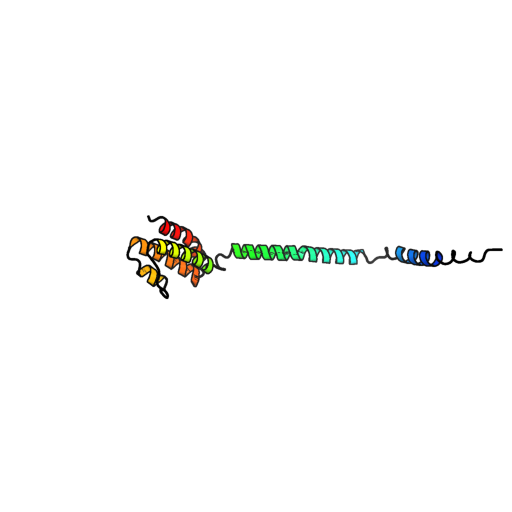GLY A 1 129 ? 3.209 -13.728 0.186 1.00 73.69 129 GLY A O 1
ATOM 1048 N N . GLY A 1 130 ? 3.422 -11.501 0.102 1.00 68.81 130 GLY A N 1
ATOM 1049 C CA . GLY A 1 130 ? 3.503 -11.429 -1.361 1.00 68.81 130 GLY A CA 1
ATOM 1050 C C . GLY A 1 130 ? 2.217 -11.841 -2.091 1.00 68.81 130 GLY A C 1
ATOM 1051 O O . GLY A 1 130 ? 2.245 -12.040 -3.303 1.00 68.81 130 GLY A O 1
ATOM 1052 N N . SER A 1 131 ? 1.086 -11.957 -1.382 1.00 74.62 131 SER A N 1
ATOM 1053 C CA . SER A 1 131 ? -0.179 -12.433 -1.947 1.00 74.62 131 SER A CA 1
ATOM 1054 C C . SER A 1 131 ? -0.776 -11.410 -2.915 1.00 74.62 131 SER A C 1
ATOM 1056 O O . SER A 1 131 ? -1.474 -10.463 -2.543 1.00 74.62 131 SER A O 1
ATOM 1058 N N . ALA A 1 132 ? -0.505 -11.645 -4.194 1.00 72.00 132 ALA A N 1
ATOM 1059 C CA . ALA A 1 132 ? -1.143 -11.016 -5.340 1.00 72.00 132 ALA A CA 1
ATOM 1060 C C . ALA A 1 132 ? -2.672 -11.006 -5.240 1.00 72.00 132 ALA A C 1
ATOM 1062 O O . ALA A 1 132 ? -3.328 -10.028 -5.599 1.00 72.00 132 ALA A O 1
ATOM 1063 N N . GLU A 1 133 ? -3.236 -12.121 -4.785 1.00 77.38 133 GLU A N 1
ATOM 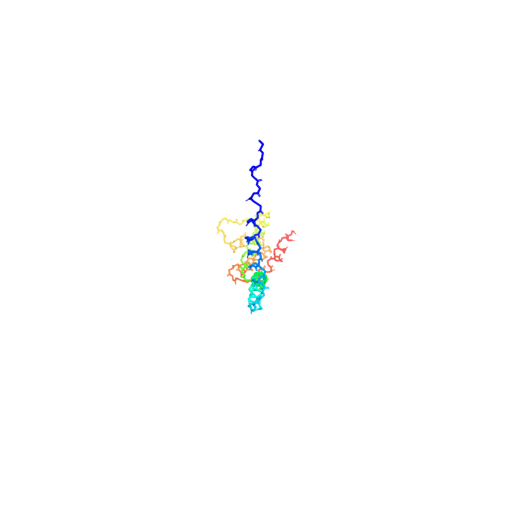1064 C CA . GLU A 1 133 ? -4.675 -12.324 -4.753 1.00 77.38 133 GLU A CA 1
ATOM 1065 C C . GLU A 1 133 ? -5.325 -11.479 -3.661 1.00 77.38 133 GLU A C 1
ATOM 1067 O O . GLU A 1 133 ? -6.295 -10.774 -3.927 1.00 77.38 133 GLU A O 1
ATOM 1072 N N . ASP A 1 134 ? -4.726 -11.427 -2.472 1.00 80.69 134 ASP A N 1
ATOM 1073 C CA . ASP A 1 134 ? -5.214 -10.555 -1.406 1.00 80.69 134 ASP A CA 1
ATOM 1074 C C . ASP A 1 134 ? -5.087 -9.074 -1.780 1.00 80.69 134 ASP A C 1
ATOM 1076 O O . ASP A 1 134 ? -5.992 -8.289 -1.488 1.00 80.69 134 ASP A O 1
ATOM 1080 N N . ALA A 1 135 ? -4.037 -8.693 -2.519 1.00 81.12 135 ALA A N 1
ATOM 1081 C CA . ALA A 1 135 ? -3.871 -7.326 -3.013 1.00 81.12 135 ALA A CA 1
ATOM 1082 C C . ALA A 1 135 ? -5.021 -6.884 -3.941 1.00 81.12 135 ALA A C 1
ATOM 1084 O O . ALA A 1 135 ? -5.440 -5.724 -3.886 1.00 81.12 135 ALA A O 1
ATOM 1085 N N . LYS A 1 136 ? -5.565 -7.794 -4.764 1.00 81.00 136 LYS A N 1
ATOM 1086 C CA . LYS A 1 136 ? -6.707 -7.514 -5.658 1.00 81.00 136 LYS A CA 1
ATOM 1087 C C . LYS A 1 136 ? -8.023 -7.320 -4.911 1.00 81.00 136 LYS A C 1
ATOM 1089 O O . LYS A 1 136 ? -8.924 -6.684 -5.450 1.00 81.00 136 LYS A O 1
ATOM 1094 N N . GLN A 1 137 ? -8.144 -7.851 -3.696 1.00 83.69 137 GLN A N 1
ATOM 1095 C CA . GLN A 1 137 ? -9.379 -7.789 -2.909 1.00 83.69 137 GLN A CA 1
ATOM 1096 C C . GLN A 1 137 ? -9.474 -6.514 -2.055 1.00 83.69 137 GLN A C 1
ATOM 1098 O O . GLN A 1 137 ? -10.571 -6.102 -1.674 1.00 83.69 137 GLN A O 1
ATOM 1103 N N . LEU A 1 138 ? -8.350 -5.824 -1.820 1.00 87.88 138 LEU A N 1
ATOM 1104 C CA . LEU A 1 138 ? -8.291 -4.573 -1.051 1.00 87.88 138 LEU A CA 1
ATOM 1105 C C . LEU A 1 138 ? -9.201 -3.439 -1.563 1.00 87.88 138 LEU A C 1
ATOM 1107 O O . LEU A 1 138 ? -9.811 -2.781 -0.722 1.00 87.88 138 LEU A O 1
ATOM 1111 N N . PRO A 1 139 ? -9.355 -3.182 -2.879 1.00 87.56 139 PRO A N 1
ATOM 1112 C CA . PRO A 1 139 ? -10.271 -2.153 -3.373 1.00 87.56 139 PRO A CA 1
ATOM 1113 C C . PRO A 1 139 ? -11.728 -2.419 -2.978 1.00 87.56 139 PRO A C 1
ATOM 1115 O O . PRO A 1 139 ? -12.427 -1.500 -2.559 1.00 87.56 139 PRO A O 1
ATOM 1118 N N . ALA A 1 140 ? -12.175 -3.675 -3.082 1.00 84.75 140 ALA A N 1
ATOM 1119 C CA . ALA A 1 140 ? -13.541 -4.066 -2.743 1.00 84.75 140 ALA A CA 1
ATOM 1120 C C . ALA A 1 140 ? -13.794 -3.950 -1.233 1.00 84.75 140 ALA A C 1
ATOM 1122 O O . ALA A 1 140 ? -14.810 -3.398 -0.812 1.00 84.75 140 ALA A O 1
ATOM 1123 N N . LEU A 1 141 ? -12.834 -4.393 -0.414 1.00 88.38 141 LEU A N 1
ATOM 1124 C CA . LEU A 1 141 ? -12.903 -4.233 1.040 1.00 88.38 141 LEU A CA 1
ATOM 1125 C C . LEU A 1 141 ? -12.878 -2.759 1.461 1.00 88.38 141 LEU A C 1
ATOM 1127 O O . LEU A 1 141 ? -13.635 -2.361 2.343 1.00 88.38 141 LEU A O 1
ATOM 1131 N N . TYR A 1 142 ? -12.058 -1.934 0.806 1.00 90.69 142 TYR A N 1
ATOM 1132 C CA . TYR A 1 142 ? -12.055 -0.491 1.030 1.00 90.69 142 TYR A CA 1
ATOM 1133 C C . TYR A 1 142 ? -13.410 0.132 0.688 1.00 90.69 142 TYR A C 1
ATOM 1135 O O . TYR A 1 142 ? -13.920 0.908 1.488 1.00 90.69 142 TYR A O 1
ATOM 1143 N N . ALA A 1 143 ? -14.011 -0.221 -0.452 1.00 87.25 143 ALA A N 1
ATOM 1144 C CA . ALA A 1 143 ? -15.329 0.284 -0.834 1.00 87.25 143 ALA A CA 1
ATOM 1145 C C . ALA A 1 143 ? -16.402 -0.087 0.202 1.00 87.25 143 ALA A C 1
ATOM 1147 O O . ALA A 1 143 ? -17.240 0.744 0.539 1.00 87.25 143 ALA A O 1
ATOM 1148 N N . HIS A 1 144 ? -16.340 -1.296 0.767 1.00 88.00 144 HIS A N 1
ATOM 1149 C CA . HIS A 1 144 ? -17.253 -1.705 1.835 1.00 88.00 144 HIS A CA 1
ATOM 1150 C C . HIS A 1 144 ? -17.071 -0.887 3.123 1.00 88.00 144 HIS A C 1
ATOM 1152 O O . HIS A 1 144 ? -18.052 -0.570 3.784 1.00 88.00 144 HIS A O 1
ATOM 1158 N N . ILE A 1 145 ? -15.836 -0.519 3.475 1.00 87.06 145 ILE A N 1
ATOM 1159 C CA . ILE A 1 145 ? -15.554 0.354 4.627 1.00 87.06 145 ILE A CA 1
ATOM 1160 C C . ILE A 1 145 ? -15.990 1.797 4.336 1.00 87.06 145 ILE A C 1
ATOM 1162 O O . ILE A 1 145 ? -16.546 2.454 5.208 1.00 87.06 145 ILE A O 1
ATOM 1166 N N . ALA A 1 146 ? -15.752 2.285 3.118 1.00 86.12 146 ALA A N 1
ATOM 1167 C CA . ALA A 1 146 ? -16.055 3.654 2.717 1.00 86.12 146 ALA A CA 1
ATOM 1168 C C . ALA A 1 146 ? -17.563 3.916 2.563 1.00 86.12 146 ALA A C 1
ATOM 1170 O O . ALA A 1 146 ? -18.015 5.000 2.900 1.00 86.12 146 ALA A O 1
ATOM 1171 N N . ASN A 1 147 ? -18.346 2.939 2.104 1.00 83.31 147 ASN A N 1
ATOM 1172 C CA . ASN A 1 147 ? -19.790 3.101 1.884 1.00 83.31 147 ASN A CA 1
ATOM 1173 C C . ASN A 1 147 ? -20.650 2.848 3.136 1.00 83.31 147 ASN A C 1
ATOM 1175 O O . ASN A 1 147 ? -21.874 2.848 3.036 1.00 83.31 147 ASN A O 1
ATOM 1179 N N . ARG A 1 148 ? -20.044 2.568 4.296 1.00 68.12 148 ARG A N 1
ATOM 1180 C CA . ARG A 1 148 ? -20.771 2.516 5.571 1.00 68.12 148 ARG A CA 1
ATOM 1181 C C . ARG A 1 148 ? -20.923 3.942 6.088 1.00 68.12 148 ARG A C 1
ATOM 1183 O O . ARG A 1 148 ? -20.004 4.432 6.742 1.00 68.12 148 ARG A O 1
ATOM 1190 N N . ASP A 1 149 ? -22.040 4.564 5.738 1.00 53.56 149 ASP A N 1
ATOM 1191 C CA . ASP A 1 149 ? -22.579 5.787 6.340 1.00 53.56 149 ASP A CA 1
ATOM 1192 C C . ASP A 1 149 ? -23.878 5.445 7.083 1.00 53.56 149 ASP A C 1
ATOM 1194 O O . ASP A 1 149 ? -24.676 4.646 6.532 1.00 53.56 149 ASP A O 1
#

pLDDT: mean 71.27, std 16.42, range [41.56, 92.44]

Radius of gyration: 38.3 Å; chains: 1; bounding box: 76×58×96 Å

Secondary structure (DSSP, 8-state):
-------SSSSSHHHHHHHHHHHHSSS-SS-HHHHHHHHHHHHHHHHHHHHHHHHHHHHHHHHHHS-TTSSHHHHHHHHHHHHHHHHHHTT-PPPTT--HHHHHHT---HHHHHHHHHHHHHHHHHHTS--HHHHHHHHHHHHHHHT--

Foldseek 3Di:
DDDDDDPPPDPPVVVVVVVVVVVVVVPDDDDCVVVVVVVVVVVVVVVCVCVVVVVVVVVVVVVVVVQLQPPLQVLLVVLVVVLQVLCVVVVLHDDPPADQLSSLVPDPDPVLSVLSVLLSVLSCCSNVVSDSPSSVCSVVSSVVNNPPD